Protein AF-A0A7S0BVH3-F1 (afdb_monomer)

Foldseek 3Di:
DDDDDDPPPPDPPPDDCPPVVVVVVVVPPPDPPDPPPPCPPQDDDQSNVDPDPPDDGDDDDDPVVDDPVVVVVPDDDDDLVVLVVQLVVLCVVPRPVSSPVRDDPVSVVVNVVVVVVVVVVVVVVVVSVVVVVPDDDD

Radius of gyration: 26.01 Å; Cα contacts (8 Å, |Δi|>4): 42; chains: 1; bounding box: 52×63×50 Å

InterPro domains:
  IPR013870 Large ribosomal subunit protein mL54 [PF08561] (48-125)
  IPR013870 Large ribosomal subunit protein mL54 [PTHR28595] (13-126)

Structure (mmCIF, N/CA/C/O backbone):
data_AF-A0A7S0BVH3-F1
#
_entry.id   AF-A0A7S0BVH3-F1
#
loop_
_atom_site.group_PDB
_atom_site.id
_atom_site.type_symbol
_atom_site.label_atom_id
_atom_site.label_alt_id
_atom_site.label_comp_id
_atom_site.label_asym_id
_atom_site.label_entity_id
_atom_site.label_seq_id
_atom_site.pdbx_PDB_ins_code
_atom_site.Cartn_x
_atom_site.Cartn_y
_atom_site.Cartn_z
_atom_site.occupancy
_atom_site.B_iso_or_equiv
_atom_site.auth_seq_id
_atom_site.auth_comp_id
_atom_site.auth_asym_id
_atom_site.auth_atom_id
_atom_site.pdbx_PDB_model_num
ATOM 1 N N . MET A 1 1 ? -4.903 44.797 -23.535 1.00 42.62 1 MET A N 1
ATOM 2 C CA . MET A 1 1 ? -5.734 43.599 -23.295 1.00 42.62 1 MET A CA 1
ATOM 3 C C . MET A 1 1 ? -4.842 42.371 -23.347 1.00 42.62 1 MET A C 1
ATOM 5 O O . MET A 1 1 ? -4.321 42.090 -24.412 1.00 42.62 1 MET A O 1
ATOM 9 N N . SER A 1 2 ? -4.596 41.711 -22.217 1.00 35.81 2 SER A N 1
ATOM 10 C CA . SER A 1 2 ? -4.748 40.255 -22.062 1.00 35.81 2 SER A CA 1
ATOM 11 C C . SER A 1 2 ? -4.144 39.835 -20.721 1.00 35.81 2 SER A C 1
ATOM 13 O O . SER A 1 2 ? -2.941 39.912 -20.482 1.00 35.81 2 SER A O 1
ATOM 15 N N . SER A 1 3 ? -5.035 39.462 -19.817 1.00 42.66 3 SER A N 1
ATOM 16 C CA . SER A 1 3 ? -4.786 38.824 -18.533 1.00 42.66 3 SER A CA 1
ATOM 17 C C . SER A 1 3 ? -4.255 37.402 -18.729 1.00 42.66 3 SER A C 1
ATOM 19 O O . SER A 1 3 ? -4.895 36.612 -19.418 1.00 42.66 3 SER A O 1
ATOM 21 N N . LEU A 1 4 ? -3.170 37.024 -18.049 1.00 39.56 4 LEU A N 1
ATOM 22 C CA . LEU A 1 4 ? -2.758 35.620 -17.931 1.00 39.56 4 LEU A CA 1
ATOM 23 C C . LEU A 1 4 ? -2.384 35.279 -16.481 1.00 39.56 4 LEU A C 1
ATOM 25 O O . LEU A 1 4 ? -1.250 35.400 -16.033 1.00 39.56 4 LEU A O 1
ATOM 29 N N . ILE A 1 5 ? -3.436 34.927 -15.739 1.00 38.72 5 ILE A N 1
ATOM 30 C CA . ILE A 1 5 ? -3.548 33.795 -14.806 1.00 38.72 5 ILE A CA 1
ATOM 31 C C . ILE A 1 5 ? -2.240 33.399 -14.091 1.00 38.72 5 ILE A C 1
ATOM 33 O O . ILE A 1 5 ? -1.452 32.584 -14.571 1.00 38.72 5 ILE A O 1
ATOM 37 N N . ARG A 1 6 ? -2.074 33.889 -12.855 1.00 36.59 6 ARG A N 1
ATOM 38 C CA . ARG A 1 6 ? -1.134 33.327 -11.873 1.00 36.59 6 ARG A CA 1
ATOM 39 C C . ARG A 1 6 ? -1.623 31.938 -11.448 1.00 36.59 6 ARG A C 1
ATOM 41 O O . ARG A 1 6 ? -2.513 31.826 -10.611 1.00 36.59 6 ARG A O 1
ATOM 48 N N . ARG A 1 7 ? -1.022 30.869 -11.975 1.00 39.34 7 ARG A N 1
ATOM 49 C CA . ARG A 1 7 ? -1.090 29.544 -11.335 1.00 39.34 7 ARG A CA 1
ATOM 50 C C . ARG A 1 7 ? -0.104 29.520 -10.170 1.00 39.34 7 ARG A C 1
ATOM 52 O O . ARG A 1 7 ? 1.096 29.348 -10.362 1.00 39.34 7 ARG A O 1
ATOM 59 N N . ALA A 1 8 ? -0.620 29.711 -8.959 1.00 35.09 8 ALA A N 1
ATOM 60 C CA . ALA A 1 8 ? 0.113 29.466 -7.726 1.00 35.09 8 ALA A CA 1
ATOM 61 C C . ALA A 1 8 ? 0.361 27.956 -7.579 1.00 35.09 8 ALA A C 1
ATOM 63 O O . ALA A 1 8 ? -0.493 27.211 -7.106 1.00 35.09 8 ALA A O 1
ATOM 64 N N . CYS A 1 9 ? 1.529 27.489 -8.018 1.00 35.25 9 CYS A N 1
ATOM 65 C CA . CYS A 1 9 ? 2.012 26.161 -7.667 1.00 35.25 9 CYS A CA 1
ATOM 66 C C . CYS A 1 9 ? 2.653 26.274 -6.278 1.00 35.25 9 CYS A C 1
ATOM 68 O O . CYS A 1 9 ? 3.767 26.782 -6.140 1.00 35.25 9 CYS A O 1
ATOM 70 N N . GLY A 1 10 ? 1.905 25.877 -5.246 1.00 37.41 10 GLY A N 1
ATOM 71 C CA . GLY A 1 10 ? 2.372 25.789 -3.865 1.00 37.41 10 GLY A CA 1
ATOM 72 C C . GLY A 1 10 ? 3.514 24.784 -3.748 1.00 37.41 10 GLY A C 1
ATOM 73 O O . GLY A 1 10 ? 3.302 23.602 -3.494 1.00 37.41 10 GLY A O 1
ATOM 74 N N . CYS A 1 11 ? 4.737 25.257 -3.964 1.00 31.97 11 CYS A N 1
ATOM 75 C CA . CYS A 1 11 ? 5.949 24.490 -3.756 1.00 31.97 11 CYS A CA 1
ATOM 76 C C . CYS A 1 11 ? 6.300 24.561 -2.266 1.00 31.97 11 CYS A C 1
ATOM 78 O O . CYS A 1 11 ? 6.835 25.561 -1.787 1.00 31.97 11 CYS A O 1
ATOM 80 N N . TRP A 1 12 ? 5.976 23.505 -1.519 1.00 35.09 12 TRP A N 1
ATOM 81 C CA . TRP A 1 12 ? 6.530 23.271 -0.187 1.00 35.09 12 TRP A CA 1
ATOM 82 C C . TRP A 1 12 ? 8.038 23.019 -0.325 1.00 35.09 12 TRP A C 1
ATOM 84 O O . TRP A 1 12 ? 8.507 21.896 -0.511 1.00 35.09 12 TRP A O 1
ATOM 94 N N . SER A 1 13 ? 8.817 24.093 -0.257 1.00 39.75 13 SER A N 1
ATOM 95 C CA . SER A 1 13 ? 10.276 24.085 -0.253 1.00 39.75 13 SER A CA 1
ATOM 96 C C . SER A 1 13 ? 10.807 23.648 1.115 1.00 39.75 13 SER A C 1
ATOM 98 O O . SER A 1 13 ? 11.385 24.419 1.878 1.00 39.75 13 SER A O 1
ATOM 100 N N . ARG A 1 14 ? 10.664 22.360 1.444 1.00 45.22 14 ARG A N 1
ATOM 101 C CA . ARG A 1 14 ? 11.384 21.759 2.572 1.00 45.22 14 ARG A CA 1
ATOM 102 C C . ARG A 1 14 ? 12.795 21.403 2.138 1.00 45.22 14 ARG A C 1
ATOM 104 O O . ARG A 1 14 ? 13.071 20.218 2.025 1.00 45.22 14 ARG A O 1
ATOM 111 N N . THR A 1 15 ? 13.642 22.412 1.896 1.00 42.09 15 THR A N 1
ATOM 112 C CA . THR A 1 15 ? 15.116 22.307 1.919 1.00 42.09 15 THR A CA 1
ATOM 113 C C . THR A 1 15 ? 15.814 23.556 1.365 1.00 42.09 15 THR A C 1
ATOM 115 O O . THR A 1 15 ? 15.989 23.707 0.159 1.00 42.09 15 THR A O 1
ATOM 118 N N . GLY A 1 16 ? 16.305 24.394 2.273 1.00 33.59 16 GLY A N 1
ATOM 119 C CA . GLY A 1 16 ? 17.281 25.449 2.006 1.00 33.59 16 GLY A CA 1
ATOM 120 C C . GLY A 1 16 ? 17.573 26.204 3.301 1.00 33.59 16 GLY A C 1
ATOM 121 O O . GLY A 1 16 ? 16.713 26.933 3.772 1.00 33.59 16 GLY A O 1
ATOM 122 N N . GLY A 1 17 ? 18.744 25.980 3.914 1.00 35.50 17 GLY A N 1
ATOM 123 C CA . GLY A 1 17 ? 19.219 26.799 5.043 1.00 35.50 17 GLY A CA 1
ATOM 124 C C . GLY A 1 17 ? 19.675 26.060 6.308 1.00 35.50 17 GLY A C 1
ATOM 125 O O . GLY A 1 17 ? 19.280 26.423 7.405 1.00 35.50 17 GLY A O 1
ATOM 126 N N . ARG A 1 18 ? 20.560 25.058 6.239 1.00 46.25 18 ARG A N 1
ATOM 127 C CA . ARG A 1 18 ? 21.066 24.383 7.462 1.00 46.25 18 ARG A CA 1
ATOM 128 C C . ARG A 1 18 ? 21.993 25.244 8.354 1.00 46.25 18 ARG A C 1
ATOM 130 O O . ARG A 1 18 ? 22.547 24.709 9.305 1.00 46.25 18 ARG A O 1
ATOM 137 N N . ARG A 1 19 ? 22.188 26.545 8.082 1.00 46.22 19 ARG A N 1
ATOM 138 C CA . ARG A 1 19 ? 23.019 27.443 8.921 1.00 46.22 19 ARG A CA 1
ATOM 139 C C . ARG A 1 19 ? 22.321 28.734 9.377 1.00 46.22 19 ARG A C 1
ATOM 141 O O . ARG A 1 19 ? 22.567 29.159 10.498 1.00 46.22 19 ARG A O 1
ATOM 148 N N . GLU A 1 20 ? 21.364 29.271 8.621 1.00 40.25 20 GLU A N 1
ATOM 149 C CA . GLU A 1 20 ? 20.551 30.431 9.054 1.00 40.25 20 GLU A CA 1
ATOM 150 C C . GLU A 1 20 ? 19.412 30.055 10.026 1.00 40.25 20 GLU A C 1
ATOM 152 O O . GLU A 1 20 ? 18.973 30.864 10.843 1.00 40.25 20 GLU A O 1
ATOM 157 N N . PHE A 1 21 ? 18.985 28.786 10.050 1.00 36.25 21 PHE A N 1
ATOM 158 C CA . PHE A 1 21 ? 17.981 28.324 11.016 1.00 36.25 21 PHE A CA 1
ATOM 159 C C . PHE A 1 21 ? 18.475 28.354 12.473 1.00 36.25 21 PHE A C 1
ATOM 161 O O . PHE A 1 21 ? 17.658 28.491 13.376 1.00 36.25 21 PHE A O 1
ATOM 168 N N . ALA A 1 22 ? 19.783 28.284 12.748 1.00 44.16 22 ALA A N 1
ATOM 169 C CA . ALA A 1 22 ? 20.289 28.214 14.125 1.00 44.16 22 ALA A CA 1
ATOM 170 C C . ALA A 1 22 ? 20.023 29.495 14.947 1.00 44.16 22 ALA A C 1
ATOM 172 O O . ALA A 1 22 ? 19.866 29.421 16.167 1.00 44.16 22 ALA A O 1
ATOM 173 N N . LYS A 1 23 ? 19.924 30.665 14.296 1.00 40.09 23 LYS A N 1
ATOM 174 C CA . LYS A 1 23 ? 19.628 31.945 14.969 1.00 40.09 23 LYS A CA 1
ATOM 175 C C . LYS A 1 23 ? 18.120 32.185 15.130 1.00 40.09 23 LYS A C 1
ATOM 177 O O . LYS A 1 23 ? 17.697 32.684 16.170 1.00 40.09 23 LYS A O 1
ATOM 182 N N . ILE A 1 24 ? 17.296 31.726 14.183 1.00 43.12 24 ILE A N 1
ATOM 183 C CA . ILE A 1 24 ? 15.824 31.734 14.301 1.00 43.12 24 ILE A CA 1
ATOM 184 C C . ILE A 1 24 ? 15.345 30.715 15.355 1.00 43.12 24 ILE A C 1
ATOM 186 O O . ILE A 1 24 ? 14.415 31.000 16.109 1.00 43.12 24 ILE A O 1
ATOM 190 N N . VAL A 1 25 ? 16.035 29.577 15.499 1.00 43.94 25 VAL A N 1
ATOM 191 C CA . VAL A 1 25 ? 15.743 28.536 16.507 1.00 43.94 25 VAL A CA 1
ATOM 192 C C . VAL A 1 25 ? 15.856 29.047 17.951 1.00 43.94 25 VAL A C 1
ATOM 194 O O . VAL A 1 25 ? 15.150 28.545 18.824 1.00 43.94 25 VAL A O 1
ATOM 197 N N . LYS A 1 26 ? 16.679 30.067 18.237 1.00 38.19 26 LYS A N 1
ATOM 198 C CA . LYS A 1 26 ? 16.740 30.658 19.589 1.00 38.19 26 LYS A CA 1
ATOM 199 C C . LYS A 1 26 ? 15.634 31.683 19.862 1.00 38.19 26 LYS A C 1
ATOM 201 O O . LYS A 1 26 ? 15.274 31.856 21.021 1.00 38.19 26 LYS A O 1
ATOM 206 N N . LYS A 1 27 ? 15.074 32.339 18.835 1.00 39.62 27 LYS A N 1
ATOM 207 C CA . LYS A 1 27 ? 14.077 33.416 19.009 1.00 39.62 27 LYS A CA 1
ATOM 208 C C . LYS A 1 27 ? 12.619 32.951 18.856 1.00 39.62 27 LYS A C 1
ATOM 210 O O . LYS A 1 27 ? 11.732 33.618 19.367 1.00 39.62 27 LYS A O 1
ATOM 215 N N . LYS A 1 28 ? 12.373 31.773 18.265 1.00 39.19 28 LYS A N 1
ATOM 216 C CA . LYS A 1 28 ? 11.068 31.071 18.239 1.00 39.19 28 LYS A CA 1
ATOM 217 C C . LYS A 1 28 ? 10.979 29.923 19.257 1.00 39.19 28 LYS A C 1
ATOM 219 O O . LYS A 1 28 ? 10.420 28.870 18.989 1.00 39.19 28 LYS A O 1
ATOM 224 N N . LYS A 1 29 ? 11.567 30.095 20.442 1.00 42.38 29 LYS A N 1
ATOM 225 C CA . LYS A 1 29 ? 11.431 29.131 21.551 1.00 42.38 29 LYS A CA 1
ATOM 226 C C . LYS A 1 29 ? 10.409 29.587 22.597 1.00 42.38 29 LYS A C 1
ATOM 228 O O . LYS A 1 29 ? 10.532 29.264 23.774 1.00 42.38 29 LYS A O 1
ATOM 233 N N . LYS A 1 30 ? 9.423 30.367 22.157 1.00 42.97 30 LYS A N 1
ATOM 234 C CA . LYS A 1 30 ? 8.286 30.821 22.950 1.00 42.97 30 LYS A CA 1
ATOM 235 C C . LYS A 1 30 ? 7.050 30.648 22.065 1.00 42.97 30 LYS A C 1
ATOM 237 O O . LYS A 1 30 ? 6.987 31.257 21.005 1.00 42.97 30 LYS A O 1
ATOM 242 N N . ASP A 1 31 ? 6.161 29.758 22.501 1.00 43.97 31 ASP A N 1
ATOM 243 C CA . ASP A 1 31 ? 4.750 29.631 22.091 1.00 43.97 31 ASP A CA 1
ATOM 244 C C . ASP A 1 31 ? 4.334 28.574 21.043 1.00 43.97 31 ASP A C 1
ATOM 246 O O . ASP A 1 31 ? 3.154 28.494 20.719 1.00 43.97 31 ASP A O 1
ATOM 250 N N . ASP A 1 32 ? 5.211 27.647 20.635 1.00 48.78 32 ASP A N 1
ATOM 251 C CA . ASP A 1 32 ? 4.808 26.499 19.785 1.00 48.78 32 ASP A CA 1
ATOM 252 C C . ASP A 1 32 ? 4.436 25.228 20.596 1.00 48.78 32 ASP A C 1
ATOM 254 O O . ASP A 1 32 ? 3.993 24.222 20.044 1.00 48.78 32 ASP A O 1
ATOM 258 N N . THR A 1 33 ? 4.593 25.234 21.927 1.00 54.50 33 THR A N 1
ATOM 259 C CA . THR A 1 33 ? 4.436 24.046 22.799 1.00 54.50 33 THR A CA 1
ATOM 260 C C . THR A 1 33 ? 3.024 23.812 23.348 1.00 54.50 33 THR A C 1
ATOM 262 O O . THR A 1 33 ? 2.851 23.070 24.313 1.00 54.50 33 THR A O 1
ATOM 265 N N . LYS A 1 34 ? 1.986 24.395 22.741 1.00 53.12 34 LYS A N 1
ATOM 266 C CA . LYS A 1 34 ? 0.584 24.115 23.107 1.00 53.12 34 LYS A CA 1
ATOM 267 C C . LYS A 1 34 ? -0.296 23.856 21.887 1.00 53.12 34 LYS A C 1
ATOM 269 O O . LYS A 1 34 ? -1.388 24.405 21.779 1.00 53.12 34 LYS A O 1
ATOM 274 N N . ILE A 1 35 ? 0.130 22.973 20.986 1.00 56.84 35 ILE A N 1
ATOM 275 C CA . ILE A 1 35 ? -0.865 22.228 20.206 1.00 56.84 35 ILE A CA 1
ATOM 276 C C . ILE A 1 35 ? -1.558 21.327 21.231 1.00 56.84 35 ILE A C 1
ATOM 278 O O . ILE A 1 35 ? -0.971 20.353 21.697 1.00 56.84 35 ILE A O 1
ATOM 282 N N . LYS A 1 36 ? -2.756 21.723 21.682 1.00 67.75 36 LYS A N 1
ATOM 283 C CA . LYS A 1 36 ? -3.612 20.848 22.488 1.00 67.75 36 LYS A CA 1
ATOM 284 C C . LYS A 1 36 ? -3.831 19.605 21.637 1.00 67.75 36 LYS A C 1
ATOM 286 O O . LYS A 1 36 ? -4.381 19.736 20.548 1.00 67.75 36 LYS A O 1
ATOM 291 N N . ASP A 1 37 ? -3.332 18.459 22.086 1.00 74.12 37 ASP A N 1
ATOM 292 C CA . ASP A 1 37 ? -3.609 17.194 21.419 1.00 74.12 37 ASP A CA 1
ATOM 293 C C . ASP A 1 37 ? -5.135 17.023 21.402 1.00 74.12 37 ASP A C 1
ATOM 295 O O . ASP A 1 37 ? -5.729 16.893 22.479 1.00 74.12 37 ASP A O 1
ATOM 299 N N . PRO A 1 38 ? -5.788 17.113 20.226 1.00 76.00 38 PRO A N 1
ATOM 300 C CA . PRO A 1 38 ? -7.239 17.047 20.150 1.00 76.00 38 PRO A CA 1
ATOM 301 C C . PRO A 1 38 ? -7.747 15.660 20.545 1.00 76.00 38 PRO A C 1
ATOM 303 O O . PRO A 1 38 ? -8.946 15.509 20.751 1.00 76.00 38 PRO A O 1
ATOM 306 N N . TYR A 1 39 ? -6.848 14.675 20.677 1.00 73.94 39 TYR A N 1
ATOM 307 C CA . TYR A 1 39 ? -7.182 13.308 21.033 1.00 73.94 39 TYR A CA 1
ATOM 308 C C . TYR A 1 39 ? -7.071 13.003 22.533 1.00 73.94 39 TYR A C 1
ATOM 310 O O . TYR A 1 39 ? -7.392 11.903 22.983 1.00 73.94 39 TYR A O 1
ATOM 318 N N . LYS A 1 40 ? -6.639 13.978 23.342 1.00 81.38 40 LYS A N 1
ATOM 319 C CA . LYS A 1 40 ? -6.437 13.782 24.778 1.00 81.38 40 LYS A CA 1
ATOM 320 C C . LYS A 1 40 ? -7.775 13.762 25.524 1.00 81.38 40 LYS A C 1
ATOM 322 O O . LYS A 1 40 ? -8.426 14.795 25.647 1.00 81.38 40 LYS A O 1
ATOM 327 N N . GLY A 1 41 ? -8.130 12.602 26.080 1.00 79.62 41 GLY A N 1
ATOM 328 C CA . GLY A 1 41 ? -9.353 12.404 26.867 1.00 79.62 41 GLY A CA 1
ATOM 329 C C . GLY A 1 41 ? -10.559 11.913 26.065 1.00 79.62 41 GLY A C 1
ATOM 330 O O . GLY A 1 41 ? -11.660 11.910 26.608 1.00 79.62 41 GLY A O 1
ATOM 331 N N . LEU A 1 42 ? -10.374 11.503 24.802 1.00 81.00 42 LEU A N 1
ATOM 332 C CA . LEU A 1 42 ? -11.413 10.747 24.106 1.00 81.00 42 LEU A CA 1
ATOM 333 C C . LEU A 1 42 ? -11.567 9.343 24.708 1.00 81.00 42 LEU A C 1
ATOM 335 O O . LEU A 1 42 ? -10.585 8.794 25.221 1.00 81.00 42 LEU A O 1
ATOM 339 N N . PRO A 1 43 ? -12.779 8.762 24.621 1.00 81.88 43 PRO A N 1
ATOM 340 C CA . PRO A 1 43 ? -12.979 7.350 24.914 1.00 81.88 43 PRO A CA 1
ATOM 341 C C . PRO A 1 43 ? -12.020 6.498 24.073 1.00 81.88 43 PRO A C 1
ATOM 343 O O . PRO A 1 43 ? -11.672 6.857 22.947 1.00 81.88 43 PRO A O 1
ATOM 346 N N . ALA A 1 44 ? -11.555 5.391 24.645 1.00 81.44 44 ALA A N 1
ATOM 347 C CA . ALA A 1 44 ? -10.665 4.443 23.983 1.00 81.44 44 ALA A CA 1
ATOM 348 C C . ALA A 1 44 ? -11.447 3.180 23.596 1.00 81.44 44 ALA A C 1
ATOM 350 O O . ALA A 1 44 ? -12.393 2.807 24.278 1.00 81.44 44 ALA A O 1
ATOM 351 N N . GLY A 1 45 ? -11.032 2.502 22.525 1.00 84.19 45 GLY A N 1
ATOM 352 C CA . GLY A 1 45 ? -11.674 1.262 22.078 1.00 84.19 45 GLY A CA 1
ATOM 353 C C . GLY A 1 45 ? -12.983 1.492 21.315 1.00 84.19 45 GLY A C 1
ATOM 354 O O . GLY A 1 45 ? -13.101 2.457 20.558 1.00 84.19 45 GLY A O 1
ATOM 355 N N . TRP A 1 46 ? -13.946 0.587 21.494 1.00 81.56 46 TRP A N 1
ATOM 356 C CA . TRP A 1 46 ? -15.218 0.552 20.759 1.00 81.56 46 TRP A CA 1
ATOM 357 C C . TRP A 1 46 ? -16.108 1.781 21.013 1.00 81.56 46 TRP A C 1
ATOM 359 O O . TRP A 1 46 ? -16.765 2.267 20.090 1.00 81.56 46 TRP A O 1
ATOM 369 N N . ASP A 1 47 ? -16.025 2.368 22.210 1.00 82.81 47 ASP A N 1
ATOM 370 C CA . ASP A 1 47 ? -16.732 3.601 22.588 1.00 82.81 47 ASP A CA 1
ATOM 371 C C . ASP A 1 47 ? -16.349 4.807 21.716 1.00 82.81 47 ASP A C 1
ATOM 373 O O . ASP A 1 47 ? -17.132 5.740 21.541 1.00 82.81 47 ASP A O 1
ATOM 377 N N . ALA A 1 48 ? -15.148 4.786 21.131 1.00 85.19 48 ALA A N 1
ATOM 378 C CA . ALA A 1 48 ? -14.652 5.844 20.255 1.00 85.19 48 ALA A CA 1
ATOM 379 C C . ALA A 1 48 ? -15.211 5.771 18.825 1.00 85.19 48 ALA A C 1
ATOM 381 O O . ALA A 1 48 ? -15.056 6.723 18.058 1.00 85.19 48 ALA A O 1
ATOM 382 N N . LEU A 1 49 ? -15.805 4.639 18.435 1.00 86.50 49 LEU A N 1
ATOM 383 C CA . LEU A 1 49 ? -16.263 4.402 17.063 1.00 86.50 49 LEU A CA 1
ATOM 384 C C . LEU A 1 49 ? -17.624 5.040 16.781 1.00 86.50 49 LEU A C 1
ATOM 386 O O . LEU A 1 49 ? -17.930 5.351 15.628 1.00 86.50 49 LEU A O 1
ATOM 390 N N . ASN A 1 50 ? -18.441 5.245 17.814 1.00 88.06 50 ASN A N 1
ATOM 391 C CA . ASN A 1 50 ? -19.741 5.872 17.651 1.00 88.06 50 ASN A CA 1
ATOM 392 C C . ASN A 1 50 ? -19.614 7.401 17.552 1.00 88.06 50 ASN A C 1
ATOM 394 O O . ASN A 1 50 ? -19.141 8.072 18.466 1.00 88.06 50 ASN A O 1
ATOM 398 N N . TYR A 1 51 ? -20.093 7.959 16.441 1.00 86.62 51 TYR A N 1
ATOM 399 C CA . TYR A 1 51 ? -20.136 9.404 16.195 1.00 86.62 51 TYR A CA 1
ATOM 400 C C . TYR A 1 51 ? -21.535 10.013 16.402 1.00 86.62 51 TYR A C 1
ATOM 402 O O . TYR A 1 51 ? -21.698 11.231 16.297 1.00 86.62 51 TYR A O 1
ATOM 410 N N . LEU A 1 52 ? -22.557 9.190 16.667 1.00 88.38 52 LEU A N 1
ATOM 411 C CA . LEU A 1 52 ? -23.930 9.633 16.911 1.00 88.38 52 LEU A CA 1
ATOM 412 C C . LEU A 1 52 ? -24.118 9.982 18.391 1.00 88.38 52 LEU A C 1
ATOM 414 O O . LEU A 1 52 ? -23.737 9.209 19.264 1.00 88.38 52 LEU A O 1
ATOM 418 N N . LYS A 1 53 ? -24.764 11.122 18.670 1.00 85.19 53 LYS A N 1
ATOM 419 C CA . LYS A 1 53 ? -24.992 11.619 20.042 1.00 85.19 53 LYS A CA 1
ATOM 420 C C . LYS A 1 53 ? -25.821 10.662 20.902 1.00 85.19 53 LYS A C 1
ATOM 422 O O . LYS A 1 53 ? -25.508 10.488 22.071 1.00 85.19 53 LYS A O 1
ATOM 427 N N . ASP A 1 54 ? -26.830 10.043 20.294 1.00 84.88 54 ASP A N 1
ATOM 428 C CA . ASP A 1 54 ? -27.766 9.122 20.952 1.00 84.88 54 ASP A CA 1
ATOM 429 C C . ASP A 1 54 ? -27.533 7.659 20.525 1.00 84.88 54 ASP A C 1
ATOM 431 O O . ASP A 1 54 ? -28.352 6.780 20.790 1.00 84.88 54 ASP A O 1
ATOM 435 N N . GLY A 1 55 ? -26.434 7.395 19.808 1.00 84.75 55 GLY A N 1
ATOM 436 C CA . GLY A 1 55 ? -26.062 6.048 19.383 1.00 84.75 55 GLY A CA 1
ATOM 437 C C . GLY A 1 55 ? -25.419 5.255 20.517 1.00 84.75 55 GLY A C 1
ATOM 438 O O . GLY A 1 55 ? -24.787 5.825 21.405 1.00 84.75 55 GLY A O 1
ATOM 439 N N . GLN A 1 56 ? -25.551 3.934 20.462 1.00 86.06 56 GLN A N 1
ATOM 440 C CA . GLN A 1 56 ? -24.740 3.033 21.276 1.00 86.06 56 GLN A CA 1
ATOM 441 C C . GLN A 1 56 ? -23.488 2.622 20.488 1.00 86.06 56 GLN A C 1
ATOM 443 O O . GLN A 1 56 ? -23.555 2.508 19.257 1.00 86.06 56 GLN A O 1
ATOM 448 N N . PRO A 1 57 ? -22.342 2.432 21.159 1.00 86.88 57 PRO A N 1
ATOM 449 C CA . PRO A 1 57 ? -21.159 1.887 20.516 1.00 86.88 57 PRO A CA 1
ATOM 450 C C . PRO A 1 57 ? -21.424 0.453 20.036 1.00 86.88 57 PRO A C 1
ATOM 452 O O . PRO A 1 57 ? -22.180 -0.279 20.675 1.00 86.88 57 PRO A O 1
ATOM 455 N N . PRO A 1 58 ? -20.848 0.046 18.892 1.00 88.44 58 PRO A N 1
ATOM 456 C CA . PRO A 1 58 ? -20.978 -1.327 18.428 1.00 88.44 58 PRO A CA 1
ATOM 457 C C . PRO A 1 58 ? -20.293 -2.279 19.415 1.00 88.44 58 PRO A C 1
ATOM 459 O O . PRO A 1 58 ? -19.137 -2.069 19.778 1.00 88.44 58 PRO A O 1
ATOM 462 N N . GLU A 1 59 ? -21.014 -3.321 19.827 1.00 87.25 59 GLU A N 1
ATOM 463 C CA . GLU A 1 59 ? -20.482 -4.392 20.670 1.00 87.25 59 GLU A CA 1
ATOM 464 C C . GLU A 1 59 ? -19.671 -5.391 19.835 1.00 87.25 59 GLU A C 1
ATOM 466 O O . GLU A 1 59 ? -20.002 -5.688 18.682 1.00 87.25 59 GLU A O 1
ATOM 471 N N . GLU A 1 60 ? -18.601 -5.914 20.429 1.00 87.12 60 GLU A N 1
ATOM 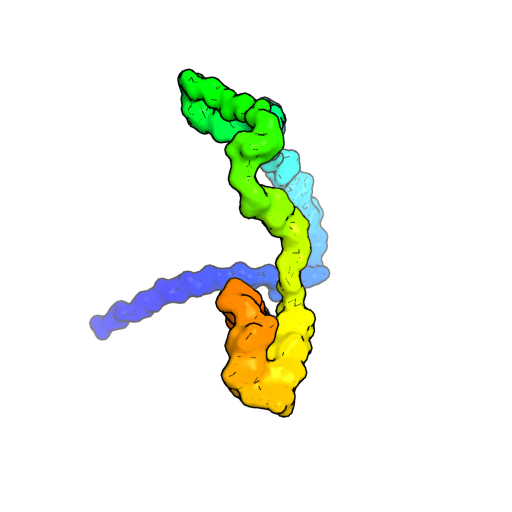472 C CA . GLU A 1 60 ? -17.748 -6.924 19.815 1.00 87.12 60 GLU A CA 1
ATOM 473 C C . GLU A 1 60 ? -18.465 -8.278 19.797 1.00 87.12 60 GLU A C 1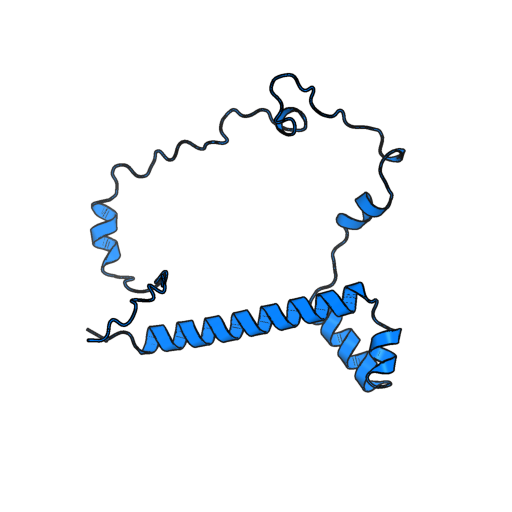
ATOM 475 O O . GLU A 1 60 ? -18.788 -8.855 20.836 1.00 87.12 60 GLU A O 1
ATOM 480 N N . LYS A 1 61 ? -18.748 -8.763 18.590 1.00 89.56 61 LYS A N 1
ATOM 481 C CA . LYS A 1 61 ? -19.388 -10.057 18.339 1.00 89.56 61 LYS A CA 1
ATOM 482 C C . LYS A 1 61 ? -18.359 -11.198 18.320 1.00 89.56 61 LYS A C 1
ATOM 484 O O . LYS A 1 61 ? -17.177 -10.914 18.138 1.00 89.56 61 LYS A O 1
ATOM 489 N N . PRO A 1 62 ? -18.770 -12.469 18.494 1.00 93.31 62 PRO A N 1
ATOM 490 C CA . PRO A 1 62 ? -17.853 -13.602 18.368 1.00 93.31 62 PRO A CA 1
ATOM 491 C C . PRO A 1 62 ? -17.243 -13.693 16.961 1.00 93.31 62 PRO A C 1
ATOM 493 O O . PRO A 1 62 ? -17.880 -13.327 15.972 1.00 93.31 62 PRO A O 1
ATOM 496 N N . ASP A 1 63 ? -16.032 -14.248 16.880 1.00 90.75 63 ASP A N 1
ATOM 497 C CA . ASP A 1 63 ? -15.235 -14.344 15.647 1.00 90.75 63 ASP A CA 1
ATOM 498 C C . ASP A 1 63 ? -15.969 -15.034 14.482 1.00 90.75 63 ASP A C 1
ATOM 500 O O . ASP A 1 63 ? -15.769 -14.677 13.323 1.00 90.75 63 ASP A O 1
ATOM 504 N N . GLU A 1 64 ? -16.859 -15.980 14.792 1.00 92.69 64 GLU A N 1
ATOM 505 C CA . GLU A 1 64 ? -17.649 -16.769 13.834 1.00 92.69 64 GLU A CA 1
ATOM 506 C C . GLU A 1 64 ? -18.690 -15.943 13.061 1.00 92.69 64 GLU A C 1
ATOM 508 O O . GLU A 1 64 ? -19.117 -16.338 11.976 1.00 92.69 64 GLU A O 1
ATOM 513 N N . GLU A 1 65 ? -19.120 -14.801 13.607 1.00 94.31 65 GLU A N 1
ATOM 514 C CA . GLU A 1 65 ? -20.098 -13.933 12.943 1.00 94.31 65 GLU A CA 1
ATOM 515 C C . GLU A 1 65 ? -19.439 -13.018 11.902 1.00 94.31 65 GLU A C 1
ATOM 517 O O . GLU A 1 65 ? -20.110 -12.484 11.010 1.00 94.31 65 GLU A O 1
ATOM 522 N N . TYR A 1 66 ? -18.117 -12.843 11.979 1.00 93.75 66 TYR A N 1
ATOM 523 C CA . TYR A 1 66 ? -17.391 -12.046 11.006 1.00 93.75 66 TYR A CA 1
ATOM 524 C C . TYR A 1 66 ? -17.072 -12.853 9.742 1.00 93.75 66 TYR A C 1
ATOM 526 O O . TYR A 1 66 ? -16.758 -14.040 9.801 1.00 93.75 66 TYR A O 1
ATOM 534 N N . PRO A 1 67 ? -17.101 -12.214 8.561 1.00 95.31 67 PRO A N 1
ATOM 535 C CA . PRO A 1 67 ? -16.711 -12.877 7.327 1.00 95.31 67 PRO A CA 1
ATOM 536 C C . PRO A 1 67 ? -15.244 -13.327 7.329 1.00 95.31 67 PRO A C 1
ATOM 538 O O . PRO A 1 67 ? -14.362 -12.583 7.754 1.00 95.31 67 PRO A O 1
ATOM 541 N N . GLU A 1 68 ? -14.970 -14.468 6.695 1.00 92.06 68 GLU A N 1
ATOM 542 C CA . GLU A 1 68 ? -13.627 -15.068 6.618 1.00 92.06 68 GLU A CA 1
ATOM 543 C C . GLU A 1 68 ? -12.551 -14.133 6.032 1.00 92.06 68 GLU A C 1
ATOM 545 O O . GLU A 1 68 ? -11.388 -14.159 6.430 1.00 92.06 68 GLU A O 1
ATOM 550 N N . TRP A 1 69 ? -12.928 -13.237 5.110 1.00 92.44 69 TRP A N 1
ATOM 551 C CA . TRP A 1 69 ? -11.987 -12.283 4.514 1.00 92.44 69 TRP A CA 1
ATOM 552 C C . TRP A 1 69 ? -11.405 -11.285 5.526 1.00 92.44 69 TRP A C 1
ATOM 554 O O . TRP A 1 69 ? -10.396 -10.647 5.225 1.00 92.44 69 TRP A O 1
ATOM 564 N N . LEU A 1 70 ? -12.011 -11.119 6.708 1.00 92.88 70 LEU A N 1
ATOM 565 C CA . LEU A 1 70 ? -11.491 -10.235 7.751 1.00 92.88 70 LEU A CA 1
ATOM 566 C C . LEU A 1 70 ? -10.117 -10.713 8.233 1.00 92.88 70 LEU A C 1
ATOM 568 O O . LEU A 1 70 ? -9.189 -9.912 8.373 1.00 92.88 70 LEU A O 1
ATOM 572 N N . TRP A 1 71 ? -9.967 -12.023 8.411 1.00 91.94 71 TRP A N 1
ATOM 573 C CA . TRP A 1 71 ? -8.755 -12.637 8.946 1.00 91.94 71 TRP A CA 1
ATOM 574 C C . TRP A 1 71 ? -7.600 -12.617 7.942 1.00 91.94 71 TRP A C 1
ATOM 576 O O . TRP A 1 71 ? -6.436 -12.495 8.329 1.00 91.94 71 TRP A O 1
ATOM 586 N N . THR A 1 72 ? -7.913 -12.591 6.645 1.00 89.31 72 THR A N 1
ATOM 587 C CA . THR A 1 72 ? -6.906 -12.503 5.576 1.00 89.31 72 THR A CA 1
ATOM 588 C C . THR A 1 72 ? -6.284 -11.105 5.449 1.00 89.31 72 THR A C 1
ATOM 590 O O . THR A 1 72 ? -5.232 -10.941 4.828 1.00 89.31 72 THR A O 1
ATOM 593 N N . LEU A 1 73 ? -6.864 -10.064 6.066 1.00 89.88 73 LEU A N 1
ATOM 594 C CA . LEU A 1 73 ? -6.320 -8.698 6.002 1.00 89.88 73 LEU A CA 1
ATOM 595 C C . LEU A 1 73 ? -4.996 -8.527 6.751 1.00 89.88 73 LEU A C 1
ATOM 597 O O . LEU A 1 73 ? -4.195 -7.662 6.379 1.00 89.88 73 LEU A O 1
ATOM 601 N N . THR A 1 74 ? -4.769 -9.334 7.785 1.00 91.12 74 THR A N 1
ATOM 602 C CA . THR A 1 74 ? -3.534 -9.313 8.582 1.00 91.12 74 THR A CA 1
ATOM 603 C C . THR A 1 74 ? -2.360 -9.920 7.814 1.00 91.12 74 THR A C 1
ATOM 605 O O . THR A 1 74 ? -1.195 -9.621 8.096 1.00 91.12 74 THR A O 1
ATOM 608 N N . GLU A 1 75 ? -2.641 -10.738 6.800 1.00 89.69 75 GLU A N 1
ATOM 609 C CA . GLU A 1 75 ? -1.617 -11.383 5.996 1.00 89.69 75 GLU A CA 1
ATOM 610 C C . GLU A 1 75 ? -0.773 -10.362 5.224 1.00 89.69 75 GLU A C 1
ATOM 612 O O . GLU A 1 75 ? -1.245 -9.387 4.618 1.00 89.69 75 GLU A O 1
ATOM 617 N N . ARG A 1 76 ? 0.544 -10.591 5.218 1.00 88.31 76 ARG A N 1
ATOM 618 C CA . ARG A 1 76 ? 1.474 -9.711 4.514 1.00 88.31 76 ARG A CA 1
ATOM 619 C C . ARG A 1 76 ? 1.245 -9.824 3.013 1.00 88.31 76 ARG A C 1
ATOM 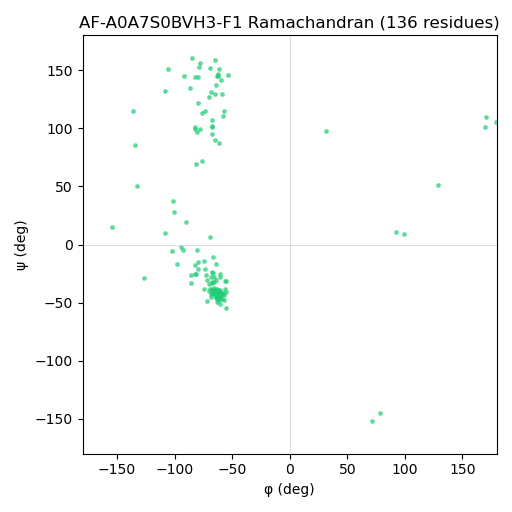621 O O . ARG A 1 76 ? 1.714 -10.746 2.352 1.00 88.31 76 ARG A O 1
ATOM 628 N N . ARG A 1 77 ? 0.652 -8.779 2.444 1.00 89.50 77 ARG A N 1
ATOM 629 C CA . ARG A 1 77 ? 0.553 -8.640 0.989 1.00 89.50 77 ARG A CA 1
ATOM 630 C C . ARG A 1 77 ? 1.946 -8.611 0.335 1.00 89.50 77 ARG A C 1
ATOM 632 O O . ARG A 1 77 ? 2.838 -7.910 0.833 1.00 89.50 77 ARG A O 1
ATOM 639 N N . PRO A 1 78 ? 2.125 -9.239 -0.840 1.00 90.31 78 PRO A N 1
ATOM 640 C CA . PRO A 1 78 ? 3.439 -9.433 -1.447 1.00 90.31 78 PRO A CA 1
ATOM 641 C C . PRO A 1 78 ? 4.130 -8.108 -1.791 1.00 90.31 78 PRO A C 1
ATOM 643 O O . PRO A 1 78 ? 3.486 -7.100 -2.130 1.00 90.31 78 PRO A O 1
ATOM 646 N N . MET A 1 79 ? 5.459 -8.085 -1.680 1.00 91.69 79 MET A N 1
ATOM 647 C CA . MET A 1 79 ? 6.261 -6.897 -1.981 1.00 91.69 79 MET A CA 1
ATOM 648 C C . MET A 1 79 ? 6.451 -6.703 -3.489 1.00 91.69 79 MET A C 1
ATOM 650 O O . MET A 1 79 ? 6.439 -7.652 -4.269 1.00 91.69 79 MET A O 1
ATOM 654 N N . ALA A 1 80 ? 6.718 -5.458 -3.906 1.00 90.31 80 ALA A N 1
ATOM 655 C CA . ALA A 1 80 ? 6.955 -5.120 -5.315 1.00 90.31 80 ALA A CA 1
ATOM 656 C C . ALA A 1 80 ? 8.083 -5.957 -5.945 1.00 90.31 80 ALA A C 1
ATOM 658 O O . ALA A 1 80 ? 7.963 -6.394 -7.084 1.00 90.31 80 ALA A O 1
ATOM 659 N N . GLY A 1 81 ? 9.176 -6.183 -5.207 1.00 90.88 81 GLY A N 1
ATOM 660 C CA . GLY A 1 81 ? 10.324 -6.950 -5.699 1.00 90.88 81 GLY A CA 1
ATOM 661 C C . GLY A 1 81 ? 10.055 -8.451 -5.821 1.00 90.88 81 GLY A C 1
ATOM 662 O O . GLY A 1 81 ? 10.619 -9.102 -6.693 1.00 90.88 81 GLY A O 1
ATOM 663 N N . GLU A 1 82 ? 9.190 -9.009 -4.975 1.00 92.44 82 GLU A N 1
ATOM 664 C CA . GLU A 1 82 ? 8.757 -10.410 -5.069 1.00 92.44 82 GLU A CA 1
ATOM 665 C C . GLU A 1 82 ? 7.827 -10.597 -6.2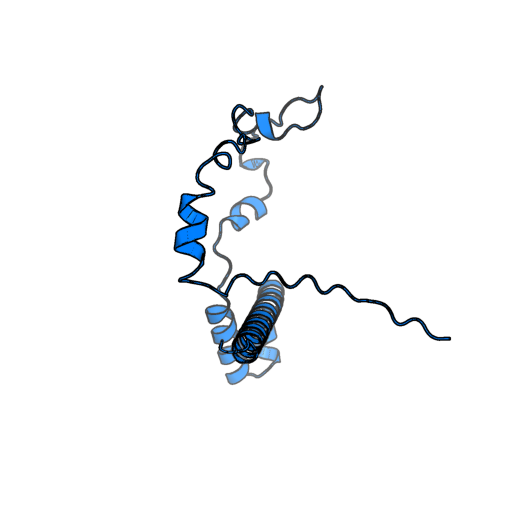70 1.00 92.44 82 GLU A C 1
ATOM 667 O O . GLU A 1 82 ? 8.070 -11.471 -7.096 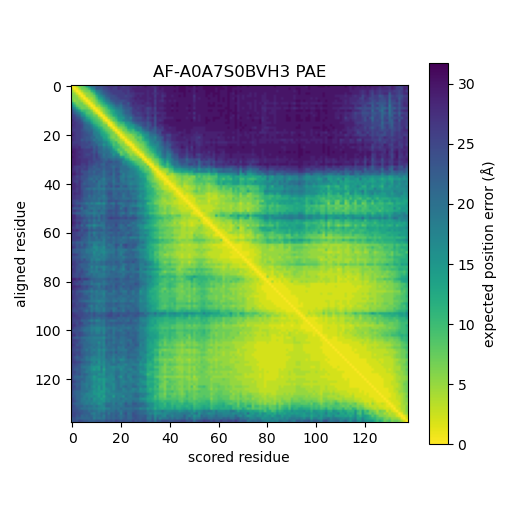1.00 92.44 82 GLU A O 1
ATOM 672 N N . LEU A 1 83 ? 6.821 -9.725 -6.415 1.00 93.75 83 LEU A N 1
ATOM 673 C CA . LEU A 1 83 ? 5.902 -9.737 -7.558 1.00 93.75 83 LEU A CA 1
ATOM 674 C C . LEU A 1 83 ? 6.637 -9.536 -8.881 1.00 93.75 83 LEU A C 1
ATOM 676 O O . LEU A 1 83 ? 6.358 -10.230 -9.849 1.00 93.75 83 LEU A O 1
ATOM 680 N N . ARG A 1 84 ? 7.607 -8.616 -8.921 1.00 94.12 84 ARG A N 1
ATOM 681 C CA . ARG A 1 84 ? 8.400 -8.371 -10.125 1.00 94.12 84 ARG A CA 1
ATOM 682 C C . ARG A 1 84 ? 9.254 -9.578 -10.500 1.00 94.12 84 ARG A C 1
ATOM 684 O O . ARG A 1 84 ? 9.309 -9.899 -11.674 1.00 94.12 84 ARG A O 1
ATOM 691 N N . ARG A 1 85 ? 9.904 -10.240 -9.536 1.00 94.94 85 ARG A N 1
ATOM 692 C CA . ARG A 1 85 ? 10.695 -11.451 -9.814 1.00 94.94 85 ARG A CA 1
ATOM 693 C C . ARG A 1 85 ? 9.819 -12.578 -10.353 1.00 94.94 85 ARG A C 1
ATOM 695 O O . ARG A 1 85 ? 10.171 -13.143 -11.375 1.00 94.94 85 ARG A O 1
ATOM 702 N N . ARG A 1 86 ? 8.663 -12.828 -9.727 1.00 92.69 86 ARG A N 1
ATOM 703 C CA . ARG A 1 86 ? 7.691 -13.831 -10.196 1.00 92.69 86 ARG A CA 1
ATOM 704 C C . ARG A 1 86 ? 7.144 -13.510 -11.589 1.00 92.69 86 ARG A C 1
ATOM 706 O O . ARG A 1 86 ? 7.038 -14.397 -12.422 1.00 92.69 86 ARG A O 1
ATOM 713 N N . ALA A 1 87 ? 6.828 -12.242 -11.850 1.00 92.94 87 ALA A N 1
ATOM 714 C CA . ALA A 1 87 ? 6.365 -11.809 -13.165 1.00 92.94 87 ALA A CA 1
ATOM 715 C C . ALA A 1 87 ? 7.462 -11.933 -14.232 1.00 92.94 87 ALA A C 1
ATOM 717 O O . ALA A 1 87 ? 7.171 -12.327 -15.350 1.00 92.94 87 ALA A O 1
ATOM 718 N N . LEU A 1 88 ? 8.718 -11.617 -13.901 1.00 94.31 88 LEU A N 1
ATOM 719 C CA . LEU A 1 88 ? 9.835 -11.768 -14.834 1.00 94.31 88 LEU A CA 1
ATOM 720 C C . LEU A 1 88 ? 10.130 -13.239 -15.130 1.00 94.31 88 LEU A C 1
ATOM 722 O O . LEU A 1 88 ? 10.238 -13.582 -16.296 1.00 94.31 88 LEU A O 1
ATOM 726 N N . SER A 1 89 ? 10.167 -14.106 -14.115 1.00 94.50 89 SER A N 1
ATOM 727 C CA . SER A 1 89 ? 10.392 -15.539 -14.337 1.00 94.50 89 SER A CA 1
ATOM 728 C C . SER A 1 89 ? 9.267 -16.166 -15.164 1.00 94.50 89 SER A C 1
ATOM 730 O O . SER A 1 89 ? 9.522 -16.924 -16.084 1.00 94.50 89 SER A O 1
ATOM 732 N N . ALA A 1 90 ? 8.009 -15.804 -14.890 1.00 92.69 90 ALA A N 1
ATOM 733 C CA . ALA A 1 90 ? 6.873 -16.246 -15.700 1.00 92.69 90 ALA A CA 1
ATOM 734 C C . ALA A 1 90 ? 6.977 -15.759 -17.155 1.00 92.69 90 ALA A C 1
ATOM 736 O O . ALA A 1 90 ? 6.693 -16.503 -18.087 1.00 92.69 90 ALA A O 1
ATOM 737 N N . PHE A 1 91 ? 7.427 -14.518 -17.348 1.00 95.00 91 PHE A N 1
ATOM 738 C CA . PHE A 1 91 ? 7.627 -13.954 -18.677 1.00 95.00 91 PHE A CA 1
ATOM 739 C C . PHE A 1 91 ? 8.762 -14.640 -19.447 1.00 95.00 91 PHE A C 1
ATOM 741 O O . PHE A 1 91 ? 8.644 -14.830 -20.653 1.00 95.00 91 PHE A O 1
ATOM 748 N N . GLU A 1 92 ? 9.846 -15.009 -18.770 1.00 94.69 92 GLU A N 1
ATOM 749 C CA . GLU A 1 92 ? 10.961 -15.752 -19.364 1.00 94.69 92 GLU A CA 1
ATOM 750 C C . GLU A 1 92 ? 10.539 -17.162 -19.800 1.00 94.69 92 GLU A C 1
ATOM 752 O O . GLU A 1 92 ? 10.956 -17.612 -2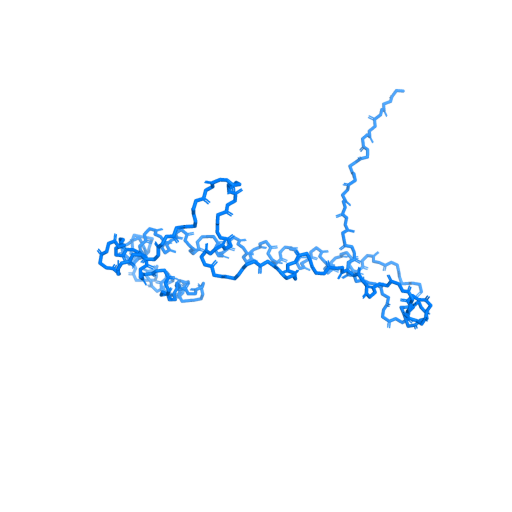0.864 1.00 94.69 92 GLU A O 1
ATOM 757 N N . ASP A 1 93 ? 9.670 -17.819 -19.029 1.00 91.81 93 ASP A N 1
ATOM 758 C CA . ASP A 1 93 ? 9.235 -19.192 -19.302 1.00 91.81 93 ASP A CA 1
ATOM 759 C C . ASP A 1 93 ? 8.238 -19.302 -20.468 1.00 91.81 93 ASP A C 1
ATOM 761 O O . ASP A 1 93 ? 8.296 -20.255 -21.244 1.00 91.81 93 ASP A O 1
ATOM 765 N N . GLY A 1 94 ? 7.305 -18.354 -20.597 1.00 90.06 94 GLY A N 1
ATOM 766 C CA . GLY A 1 94 ? 6.197 -18.469 -21.557 1.00 90.06 94 GLY A CA 1
ATOM 767 C C . GLY A 1 94 ? 5.610 -17.141 -22.027 1.00 90.06 94 GLY A C 1
ATOM 768 O O . GLY A 1 94 ? 4.516 -17.097 -22.588 1.00 90.06 94 GLY A O 1
ATOM 769 N N . GLY A 1 95 ? 6.312 -16.032 -21.800 1.00 92.81 95 GLY A N 1
ATOM 770 C CA . GLY A 1 95 ? 5.864 -14.708 -22.210 1.00 92.81 95 GLY A CA 1
ATOM 771 C C . GLY A 1 95 ? 4.681 -14.187 -21.392 1.00 92.81 95 GLY A C 1
ATOM 772 O O . GLY A 1 95 ? 4.518 -14.472 -20.207 1.00 92.81 95 GLY A O 1
ATOM 773 N N . ALA A 1 96 ? 3.865 -13.338 -22.015 1.00 90.25 96 ALA A N 1
ATOM 774 C CA . ALA A 1 96 ? 2.812 -12.609 -21.310 1.00 90.25 96 ALA A CA 1
ATOM 775 C C . ALA A 1 96 ? 1.687 -13.515 -20.783 1.00 90.25 96 ALA A C 1
ATOM 777 O O . ALA A 1 96 ? 1.134 -13.221 -19.725 1.00 90.25 96 ALA A O 1
ATOM 778 N N . GLU A 1 97 ? 1.360 -14.601 -21.485 1.00 92.25 97 GLU A N 1
ATOM 779 C CA . GLU A 1 97 ? 0.279 -15.515 -21.093 1.00 92.25 97 GLU A CA 1
ATOM 780 C C . GLU A 1 97 ? 0.602 -16.246 -19.789 1.00 92.25 97 GLU A C 1
ATOM 782 O O . GLU A 1 97 ? -0.229 -16.306 -18.884 1.00 92.25 97 GLU A O 1
ATOM 787 N N . GLU A 1 98 ? 1.850 -16.680 -19.627 1.00 92.31 98 GLU A N 1
ATOM 788 C CA . GLU A 1 98 ? 2.298 -17.365 -18.416 1.00 92.31 98 GLU A CA 1
ATOM 789 C C . GLU A 1 98 ? 2.301 -16.434 -17.191 1.00 92.31 98 GLU A C 1
ATOM 791 O O . GLU A 1 98 ? 1.991 -16.843 -16.071 1.00 92.31 98 GLU A O 1
ATOM 796 N N . VAL A 1 99 ? 2.565 -15.136 -17.387 1.00 91.75 99 VAL A N 1
ATOM 797 C CA . VAL A 1 99 ? 2.417 -14.123 -16.324 1.00 91.75 99 VAL A CA 1
ATOM 798 C C . VAL A 1 99 ? 0.962 -14.007 -15.874 1.00 91.75 99 VAL A C 1
ATOM 800 O O . VAL A 1 99 ? 0.704 -13.816 -14.685 1.00 91.75 99 VAL A O 1
ATOM 803 N N . VAL A 1 100 ? 0.013 -14.097 -16.809 1.00 92.81 100 VAL A N 1
ATOM 804 C CA . VAL A 1 100 ? -1.423 -14.081 -16.505 1.00 92.81 100 VAL A CA 1
ATOM 805 C C . VAL A 1 100 ? -1.848 -15.353 -15.778 1.00 92.81 100 VAL A C 1
ATOM 807 O O . VAL A 1 100 ? -2.645 -15.259 -14.851 1.00 92.81 100 VAL A O 1
ATOM 810 N N . ALA A 1 101 ? -1.297 -16.507 -16.150 1.00 92.81 101 ALA A N 1
ATOM 811 C CA . ALA A 1 101 ? -1.605 -17.779 -15.506 1.00 92.81 101 ALA A CA 1
ATOM 812 C C . ALA A 1 101 ? -1.043 -17.876 -14.075 1.00 92.81 101 ALA A C 1
ATOM 814 O O . ALA A 1 101 ? -1.718 -18.375 -13.177 1.00 92.81 101 ALA A O 1
ATOM 815 N N . ARG A 1 102 ? 0.182 -17.385 -13.838 1.00 90.81 102 ARG A N 1
ATOM 816 C CA . ARG A 1 102 ? 0.868 -17.529 -12.540 1.00 90.81 102 ARG A CA 1
ATOM 817 C C . ARG A 1 102 ? 0.533 -16.462 -11.504 1.00 90.81 102 ARG A C 1
ATOM 819 O O . ARG A 1 102 ? 0.715 -16.718 -10.315 1.00 90.81 102 ARG A O 1
ATOM 826 N N . LEU A 1 103 ? 0.136 -15.258 -11.918 1.00 91.94 103 LEU A N 1
ATOM 827 C CA . LEU A 1 103 ? -0.212 -14.172 -10.996 1.00 91.94 103 LEU A CA 1
ATOM 828 C C . LEU A 1 103 ? -1.716 -13.928 -11.003 1.00 91.94 103 LEU A C 1
ATOM 830 O O . LEU A 1 103 ? -2.317 -13.694 -12.051 1.00 91.94 103 LEU A O 1
ATOM 834 N N . THR A 1 104 ? -2.294 -13.838 -9.808 1.00 93.69 104 THR A N 1
ATOM 835 C CA . THR A 1 104 ? -3.707 -13.478 -9.662 1.00 93.69 104 THR A CA 1
ATOM 836 C C . THR A 1 104 ? -3.972 -12.045 -10.138 1.00 93.69 104 THR A C 1
ATOM 838 O O . THR A 1 104 ? -3.079 -11.191 -10.189 1.00 93.69 104 THR A O 1
ATOM 841 N N . ASP A 1 105 ? -5.224 -11.738 -10.466 1.00 92.62 105 ASP A N 1
ATOM 842 C CA . ASP A 1 105 ? -5.655 -10.410 -10.930 1.00 92.62 105 ASP A CA 1
ATOM 843 C C . ASP A 1 105 ? -5.300 -9.298 -9.934 1.00 92.62 105 ASP A C 1
ATOM 845 O O . ASP A 1 105 ? -4.869 -8.198 -10.310 1.00 92.62 105 ASP A O 1
ATOM 849 N N . GLU A 1 106 ? -5.421 -9.598 -8.643 1.00 91.56 106 GLU A N 1
ATOM 850 C CA . GLU A 1 106 ? -5.078 -8.689 -7.555 1.00 91.56 106 GLU A CA 1
ATOM 851 C C . GLU A 1 106 ? -3.574 -8.427 -7.481 1.00 91.56 106 GLU A C 1
ATOM 853 O O . GLU A 1 106 ? -3.142 -7.279 -7.314 1.00 91.56 106 GLU A O 1
ATOM 858 N N . GLU A 1 107 ? -2.761 -9.471 -7.644 1.00 93.06 107 GLU A N 1
ATOM 859 C CA . GLU A 1 107 ? -1.304 -9.377 -7.667 1.00 93.06 107 GLU A CA 1
ATOM 860 C C . GLU A 1 107 ? -0.816 -8.573 -8.871 1.00 93.06 107 GLU A C 1
ATOM 862 O O . GLU A 1 107 ? 0.036 -7.688 -8.716 1.00 93.06 107 GLU A O 1
ATOM 867 N N . ARG A 1 108 ? -1.404 -8.803 -10.051 1.00 93.62 108 ARG A N 1
ATOM 868 C CA . ARG A 1 108 ? -1.127 -8.023 -11.264 1.00 93.62 108 ARG A CA 1
ATOM 869 C C . ARG A 1 108 ? -1.488 -6.556 -11.048 1.00 93.62 108 ARG A C 1
ATOM 871 O O . ARG A 1 108 ? -0.640 -5.677 -11.217 1.00 93.62 108 ARG A O 1
ATOM 878 N N . THR A 1 109 ? -2.697 -6.270 -10.573 1.00 94.44 109 THR A N 1
ATOM 879 C CA . THR A 1 109 ? -3.147 -4.900 -10.270 1.00 94.44 109 THR A CA 1
ATOM 880 C C . THR A 1 109 ? -2.228 -4.210 -9.259 1.00 94.44 109 THR A C 1
ATOM 882 O O . THR A 1 109 ? -1.848 -3.042 -9.416 1.00 94.44 109 THR A O 1
ATOM 885 N N . ARG A 1 110 ? -1.823 -4.928 -8.211 1.00 93.62 110 ARG A N 1
ATOM 886 C CA . ARG A 1 110 ? -0.892 -4.438 -7.194 1.00 93.62 110 ARG A CA 1
ATOM 887 C C . ARG A 1 110 ? 0.484 -4.144 -7.783 1.00 93.62 110 ARG A C 1
ATOM 889 O O . ARG A 1 110 ? 1.034 -3.081 -7.488 1.00 93.62 110 ARG A O 1
ATOM 896 N N . LEU A 1 111 ? 1.025 -5.032 -8.615 1.00 94.81 111 LEU A N 1
ATOM 897 C CA . LEU A 1 111 ? 2.305 -4.836 -9.297 1.00 94.81 111 LEU A CA 1
ATOM 898 C C . LEU A 1 111 ? 2.287 -3.547 -10.128 1.00 94.81 111 LEU A C 1
ATOM 900 O O . LEU A 1 111 ? 3.177 -2.709 -9.970 1.00 94.81 111 LEU A O 1
ATOM 904 N N . TRP A 1 112 ? 1.233 -3.332 -10.918 1.00 94.00 112 TRP A N 1
ATOM 905 C CA . TRP A 1 112 ? 1.042 -2.108 -11.702 1.00 94.00 112 TRP A CA 1
ATOM 906 C C . TRP A 1 112 ? 1.006 -0.848 -10.829 1.00 94.00 112 TRP A C 1
ATOM 908 O O . TRP A 1 112 ? 1.714 0.127 -11.100 1.00 94.00 112 TRP A O 1
ATOM 918 N N . ARG A 1 113 ? 0.243 -0.866 -9.729 1.00 95.31 113 ARG A N 1
ATOM 919 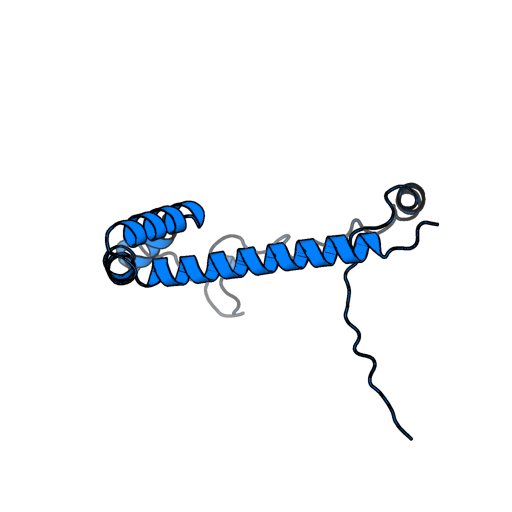C CA . ARG A 1 113 ? 0.179 0.259 -8.777 1.00 95.31 113 ARG A CA 1
ATOM 920 C C . ARG A 1 113 ? 1.544 0.560 -8.155 1.00 95.31 113 ARG A C 1
ATOM 922 O O . ARG A 1 113 ? 1.927 1.727 -8.040 1.00 95.31 113 ARG A O 1
ATOM 929 N N . LEU A 1 114 ? 2.292 -0.471 -7.769 1.00 94.44 114 LEU A N 1
ATOM 930 C CA . LEU A 1 114 ? 3.617 -0.321 -7.164 1.00 94.44 114 LEU A CA 1
ATOM 931 C C . LEU A 1 114 ? 4.642 0.214 -8.170 1.00 94.44 114 LEU A C 1
ATOM 933 O O . LEU A 1 114 ? 5.385 1.137 -7.831 1.00 94.44 114 LEU A O 1
ATOM 937 N N . ALA A 1 115 ? 4.630 -0.284 -9.408 1.00 94.50 115 ALA A N 1
ATOM 938 C CA . ALA A 1 115 ? 5.474 0.215 -10.492 1.00 94.50 115 ALA A CA 1
ATOM 939 C C . ALA A 1 115 ? 5.185 1.695 -10.794 1.00 94.50 115 ALA A C 1
ATOM 941 O O . ALA A 1 115 ? 6.101 2.523 -10.887 1.00 94.50 115 ALA A O 1
ATOM 942 N N . ARG A 1 116 ? 3.900 2.070 -10.846 1.00 95.38 116 ARG A N 1
ATOM 943 C CA . ARG A 1 116 ? 3.487 3.465 -11.035 1.00 95.38 116 ARG A CA 1
ATOM 944 C C . ARG A 1 116 ? 3.967 4.354 -9.890 1.00 95.38 116 ARG A C 1
ATOM 946 O O . ARG A 1 116 ? 4.523 5.425 -10.134 1.00 95.38 116 ARG A O 1
ATOM 953 N N . LYS A 1 117 ? 3.813 3.900 -8.643 1.00 95.94 117 LYS A N 1
ATOM 954 C CA . LYS A 1 117 ? 4.287 4.621 -7.454 1.00 95.94 117 LYS A CA 1
ATOM 955 C C . LYS A 1 117 ? 5.806 4.810 -7.472 1.00 95.94 117 LYS A C 1
ATOM 957 O O . LYS A 1 117 ? 6.277 5.897 -7.138 1.00 95.94 117 LYS A O 1
ATOM 962 N N . SER A 1 118 ? 6.576 3.799 -7.887 1.00 94.31 118 SER A N 1
ATOM 963 C CA . SER A 1 118 ? 8.034 3.931 -7.997 1.00 94.31 118 SER A CA 1
ATOM 964 C C . SER A 1 118 ? 8.451 4.947 -9.057 1.00 94.31 118 SER A C 1
ATOM 966 O O . SER A 1 118 ? 9.350 5.743 -8.798 1.00 94.31 118 SER A O 1
ATOM 968 N N . 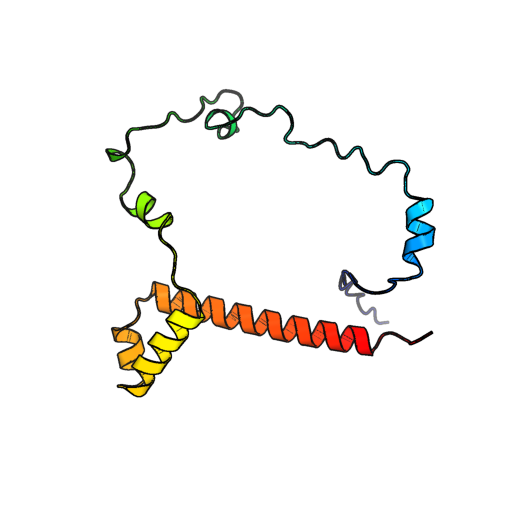LEU A 1 119 ? 7.757 4.988 -10.198 1.00 94.94 119 LEU A N 1
ATOM 969 C CA . LEU A 1 119 ? 8.026 5.961 -11.257 1.00 94.94 119 LEU A CA 1
ATOM 970 C C . LEU A 1 119 ? 7.765 7.395 -10.782 1.00 94.94 119 LEU A C 1
ATOM 972 O O . LEU A 1 119 ? 8.597 8.279 -10.968 1.00 94.94 119 LEU A O 1
ATOM 976 N N . ILE A 1 120 ? 6.631 7.625 -10.112 1.00 95.31 120 ILE A N 1
ATOM 977 C CA . ILE A 1 120 ? 6.300 8.942 -9.549 1.00 95.31 120 ILE A CA 1
ATOM 978 C C . ILE A 1 120 ? 7.373 9.378 -8.547 1.00 95.31 120 ILE A C 1
ATOM 980 O O . ILE A 1 120 ? 7.814 10.525 -8.578 1.00 95.31 120 ILE A O 1
ATOM 984 N N . LYS A 1 121 ? 7.841 8.462 -7.690 1.00 95.50 121 LYS A N 1
ATOM 985 C CA . LYS A 1 121 ? 8.912 8.751 -6.731 1.00 95.50 121 LYS A CA 1
ATOM 986 C C . LYS A 1 121 ? 10.207 9.172 -7.435 1.00 95.50 121 LYS A C 1
ATOM 988 O O . LYS A 1 121 ? 10.774 10.196 -7.070 1.00 95.50 121 LYS A O 1
ATOM 993 N N . GLN A 1 122 ? 10.628 8.440 -8.467 1.00 94.69 122 GLN A N 1
ATOM 994 C CA . GLN A 1 122 ? 11.816 8.779 -9.260 1.00 94.69 122 GLN A CA 1
ATOM 995 C C . GLN A 1 122 ? 11.681 10.150 -9.934 1.00 94.69 122 GLN A C 1
ATOM 997 O O . GLN A 1 122 ? 12.599 10.966 -9.860 1.00 94.69 122 GLN A O 1
ATOM 1002 N N . ASN A 1 123 ? 10.522 10.438 -10.527 1.00 95.62 123 ASN A N 1
ATOM 1003 C CA . ASN A 1 123 ? 10.253 11.729 -11.156 1.00 95.62 123 ASN A CA 1
ATOM 1004 C C . ASN A 1 123 ? 10.309 12.874 -10.137 1.00 95.62 123 ASN A C 1
ATOM 1006 O O . ASN A 1 123 ? 10.969 13.884 -10.381 1.00 95.62 123 ASN A O 1
ATOM 1010 N N . ASN A 1 124 ? 9.692 12.699 -8.969 1.00 95.69 124 ASN A N 1
ATOM 1011 C CA . ASN A 1 124 ? 9.743 13.682 -7.889 1.00 95.69 124 ASN A CA 1
ATOM 1012 C C . ASN A 1 124 ? 11.175 13.890 -7.374 1.00 95.69 124 ASN A C 1
ATOM 1014 O O . ASN A 1 124 ? 11.569 15.027 -7.123 1.00 95.69 124 ASN A O 1
ATOM 1018 N N . ASP A 1 125 ? 11.980 12.830 -7.269 1.00 94.69 125 ASP A N 1
ATOM 1019 C CA . ASP A 1 125 ? 13.389 12.927 -6.876 1.00 94.69 125 ASP A CA 1
ATOM 1020 C C . ASP A 1 125 ? 14.225 13.692 -7.914 1.00 94.69 125 ASP A C 1
ATOM 1022 O O . ASP A 1 125 ? 15.064 14.522 -7.549 1.00 94.69 125 ASP A O 1
ATOM 1026 N N . ILE A 1 126 ? 13.978 13.474 -9.209 1.00 93.19 126 ILE A N 1
ATOM 1027 C CA . ILE A 1 126 ? 14.616 14.226 -10.300 1.00 93.19 126 ILE A CA 1
ATOM 1028 C C . ILE A 1 126 ? 14.233 15.705 -10.223 1.00 93.19 126 ILE A C 1
ATOM 1030 O O . ILE A 1 126 ? 15.112 16.568 -10.266 1.00 93.19 126 ILE A O 1
ATOM 1034 N N . LEU A 1 127 ? 12.940 16.007 -10.093 1.00 88.06 127 LEU A N 1
ATOM 1035 C CA . LEU A 1 127 ? 12.437 17.378 -9.997 1.00 88.06 127 LEU A CA 1
ATOM 1036 C C . LEU A 1 127 ? 13.003 18.089 -8.772 1.00 88.06 127 LEU A C 1
ATOM 1038 O O . LEU A 1 127 ? 13.491 19.211 -8.889 1.00 88.06 127 LEU A O 1
ATOM 1042 N N . ARG A 1 128 ? 13.037 17.404 -7.626 1.00 86.75 128 ARG A N 1
ATOM 1043 C CA . ARG A 1 128 ? 13.678 17.888 -6.406 1.00 86.75 128 ARG A CA 1
ATOM 1044 C C . ARG A 1 128 ? 15.140 18.240 -6.683 1.00 86.75 128 ARG A C 1
ATOM 1046 O O . ARG A 1 128 ? 15.535 19.379 -6.459 1.00 86.75 128 ARG A O 1
ATOM 1053 N N . ARG A 1 129 ? 15.941 17.314 -7.224 1.00 86.44 129 ARG A N 1
ATOM 1054 C CA . ARG A 1 129 ? 17.366 17.550 -7.548 1.00 86.44 129 ARG A CA 1
ATOM 1055 C C . ARG A 1 129 ? 17.571 18.716 -8.522 1.00 86.44 129 ARG A C 1
ATOM 1057 O O . ARG A 1 129 ? 18.486 19.512 -8.319 1.00 86.44 129 ARG A O 1
ATOM 1064 N N . LYS A 1 130 ? 16.734 18.835 -9.558 1.00 85.25 130 LYS A N 1
ATOM 1065 C CA . LYS A 1 130 ? 16.763 19.963 -10.506 1.00 85.25 130 LYS A CA 1
ATOM 1066 C C . LYS A 1 130 ? 16.466 21.284 -9.801 1.00 85.25 130 LYS A C 1
ATOM 1068 O O . LYS A 1 130 ? 17.221 22.236 -9.964 1.00 85.25 130 LYS A O 1
ATOM 1073 N N . TRP A 1 131 ? 15.417 21.323 -8.982 1.00 81.94 131 TRP A N 1
ATOM 1074 C CA . TRP A 1 131 ? 15.031 22.510 -8.223 1.00 81.94 131 TRP A CA 1
ATOM 1075 C C . TRP A 1 131 ? 16.141 22.977 -7.277 1.00 81.94 131 TRP A C 1
ATOM 1077 O O . TRP A 1 131 ? 16.439 24.165 -7.228 1.00 81.94 131 TRP A O 1
ATOM 1087 N N . PHE A 1 132 ? 16.817 22.043 -6.602 1.00 81.25 132 PHE A N 1
ATOM 1088 C CA . PHE A 1 132 ? 17.996 22.337 -5.784 1.00 81.25 132 PHE A CA 1
ATOM 1089 C C . PHE A 1 132 ? 19.163 22.918 -6.575 1.00 81.25 132 PHE A C 1
ATOM 1091 O O . PHE A 1 132 ? 19.829 23.830 -6.097 1.00 81.25 132 PHE A O 1
ATOM 1098 N N . ARG A 1 133 ? 19.434 22.378 -7.768 1.00 76.88 133 ARG A N 1
ATOM 1099 C CA . ARG A 1 133 ? 20.526 22.849 -8.628 1.00 76.88 133 ARG A CA 1
ATOM 1100 C C . ARG A 1 133 ? 20.287 24.275 -9.131 1.00 76.88 133 ARG A C 1
ATOM 1102 O O . ARG A 1 133 ? 21.251 24.999 -9.332 1.00 76.88 133 ARG A O 1
ATOM 1109 N N . MET A 1 134 ? 19.025 24.652 -9.331 1.00 73.50 134 MET A N 1
ATOM 1110 C CA . MET A 1 134 ? 18.622 25.98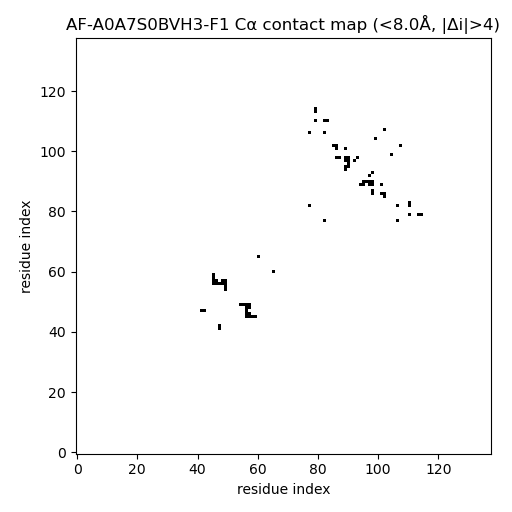5 -9.790 1.00 73.50 134 MET A CA 1
ATOM 1111 C C . MET A 1 134 ? 18.594 27.045 -8.679 1.00 73.50 134 MET A C 1
ATOM 1113 O O . MET A 1 134 ? 18.336 28.207 -8.977 1.00 73.50 134 MET A O 1
ATOM 1117 N N . GLN A 1 135 ? 18.838 26.682 -7.414 1.00 71.75 135 GLN A N 1
ATOM 1118 C CA . GLN A 1 135 ? 18.911 27.679 -6.347 1.00 71.75 135 GLN A CA 1
ATOM 1119 C C . GLN A 1 135 ? 20.187 28.522 -6.516 1.00 71.75 135 GLN A C 1
ATOM 1121 O O . GLN A 1 135 ? 21.274 27.941 -6.618 1.00 71.75 135 GLN A O 1
ATOM 1126 N N . PRO A 1 136 ? 20.085 29.864 -6.545 1.00 72.69 136 PRO A N 1
ATOM 1127 C CA . PRO A 1 136 ? 21.255 30.728 -6.623 1.00 72.69 136 PRO A CA 1
ATOM 1128 C C . PRO A 1 136 ? 22.168 30.469 -5.419 1.00 72.69 136 PRO A C 1
ATOM 1130 O O . PRO A 1 136 ? 21.721 30.433 -4.271 1.00 72.69 136 PRO A O 1
ATOM 1133 N N . LYS A 1 137 ? 23.455 30.239 -5.697 1.00 69.00 137 LYS A N 1
ATOM 1134 C CA . LYS A 1 137 ? 24.496 30.158 -4.671 1.00 69.00 137 LYS A CA 1
ATOM 1135 C C . LYS A 1 137 ? 24.866 31.594 -4.310 1.00 69.00 137 LYS A C 1
ATOM 1137 O O . LYS A 1 137 ? 25.594 32.226 -5.069 1.00 69.00 137 LYS A O 1
ATOM 1142 N N . TYR A 1 138 ? 24.277 32.105 -3.234 1.00 65.38 138 TYR A N 1
ATOM 1143 C CA . TYR A 1 138 ? 24.742 33.331 -2.587 1.00 65.38 138 TYR A CA 1
ATOM 1144 C C . TYR A 1 138 ? 26.078 33.080 -1.891 1.00 65.38 138 TYR A C 1
ATOM 1146 O O . TYR A 1 138 ? 26.232 31.969 -1.323 1.00 65.38 138 TYR A O 1
#

Sequence (138 aa):
MSSLIRRACGCWSRTGGRREFAKIVKKKKKDDTKIKDPYKGLPAGWDALNYLKDGQPPEEKPDEEYPEWLWTLTERRPMAGELRRRALSAFEDGGAEEVVARLTDEERTRLWRLARKSLIKQNNDILRRKWFRMQPKY

Solvent-accessible surface area (backbone atoms only — not comparable to full-atom values): 9056 Å² total; per-residue (Å²): 142,84,89,79,81,85,79,82,74,85,74,84,78,88,80,85,56,98,67,66,48,67,63,52,59,68,74,65,75,71,84,79,88,71,75,72,64,89,71,73,85,59,64,72,70,54,62,51,70,48,86,52,93,89,57,76,48,73,77,90,72,65,75,86,80,52,65,74,70,64,70,58,66,76,52,84,74,82,50,64,69,58,51,49,50,54,42,48,54,26,32,73,75,56,33,73,63,36,31,58,72,74,41,52,71,66,56,51,54,48,43,53,53,46,53,51,52,52,51,52,50,52,51,52,52,51,51,50,54,52,56,60,68,70,52,82,86,126

Nearest PDB structures (foldseek):
  9g6k-assembly1_L1  TM=7.428E-01  e=6.906E-03  Toxoplasma gondii

Secondary structure (DSSP, 8-state):
---------------S-TTTHHHHHHHS-SS-S----TTTT---GGGGT---TTPPPPP---GGGS-THHHHTTS-PPPHHHHHHHHHHHHHHHHHHHHHHHS-HHHHHHHHHHHHHHHHHHHHHHHHHHHHHTS---

Organism: NCBI:txid101924

Mean predicted aligned error: 14.22 Å

pLDDT: mean 76.73, std 21.67, range [31.97, 95.94]